Protein AF-A0A2T6VXT7-F1 (afdb_monomer)

InterPro domains:
  IPR003804 L-lactate permease [PF02652] (1-43)
  IPR003804 L-lactate permease [PTHR30003] (1-49)

pLDDT: mean 86.78, std 9.68, range [54.91, 97.38]

Radius of gyration: 18.2 Å; Cα contacts (8 Å, |Δi|>4): 19; chains: 1; bounding box: 49×16×38 Å

Secondary structure (DSSP, 8-state):
---HHHHHHHHHHTT-TT-HHHHHHHHHHHHHHHHHHHHHHHHHHHHH-TTTS----

Solvent-accessible surface area (backbone atoms only — not comparable to full-atom values): 3459 Å² total; per-residue (Å²): 139,86,54,71,68,63,43,50,53,53,23,53,74,73,73,41,66,92,46,46,66,58,55,48,53,51,52,49,55,54,52,52,52,50,50,53,53,50,51,53,51,50,51,47,43,61,72,76,38,62,84,80,49,83,80,84,124

Foldseek 3Di:
DDDLVVLQVVCVVVVNHPCSVVVVVVVVVVVVVVVVVVVVVVVCCVPVPVPVDDDDD

Structure (mmCIF, N/CA/C/O backbone):
data_AF-A0A2T6VXT7-F1
#
_entry.id   AF-A0A2T6VXT7-F1
#
loop_
_atom_site.group_PDB
_atom_site.id
_atom_site.type_symbol
_atom_site.label_atom_id
_atom_site.label_alt_id
_atom_site.label_comp_id
_atom_site.label_asym_id
_atom_site.label_entity_id
_atom_site.label_seq_id
_atom_site.pdbx_PDB_ins_code
_atom_site.Cartn_x
_atom_site.Cartn_y
_atom_site.Cartn_z
_atom_site.occupancy
_atom_site.B_iso_or_equiv
_atom_site.auth_seq_id
_atom_site.auth_comp_id
_atom_site.auth_asym_id
_atom_site.auth_atom_id
_atom_site.pdbx_PDB_model_num
ATOM 1 N N . MET A 1 1 ? -0.888 6.084 2.451 1.00 62.56 1 MET A N 1
ATOM 2 C CA . MET A 1 1 ? -0.856 6.435 3.887 1.00 62.56 1 MET A CA 1
ATOM 3 C C . MET A 1 1 ? -2.260 6.232 4.431 1.00 62.56 1 MET A C 1
ATOM 5 O O . MET A 1 1 ? -3.171 6.880 3.940 1.00 62.56 1 MET A O 1
ATOM 9 N N . ILE A 1 2 ? -2.454 5.274 5.337 1.00 78.75 2 ILE A N 1
ATOM 10 C CA . ILE A 1 2 ? -3.752 4.972 5.954 1.00 78.75 2 ILE A CA 1
ATOM 11 C C . ILE A 1 2 ? -3.540 5.087 7.458 1.00 78.75 2 ILE A C 1
ATOM 13 O O . ILE A 1 2 ? -2.784 4.299 8.022 1.00 78.75 2 ILE A O 1
ATOM 17 N N . SER A 1 3 ? -4.144 6.092 8.088 1.00 88.56 3 SER A N 1
ATOM 18 C CA . SER A 1 3 ? -4.073 6.261 9.536 1.00 88.56 3 SER A CA 1
ATOM 19 C C . SER A 1 3 ? -5.367 5.743 10.181 1.00 88.56 3 SER A C 1
ATOM 21 O O . SER A 1 3 ? -6.459 6.087 9.714 1.00 88.56 3 SER A O 1
ATOM 23 N N . PRO A 1 4 ? -5.288 4.923 11.248 1.00 82.38 4 PRO A N 1
ATOM 24 C CA . PRO A 1 4 ? -6.474 4.442 11.959 1.00 82.38 4 PRO A CA 1
ATOM 25 C C . PRO A 1 4 ? -7.353 5.588 12.472 1.00 82.38 4 PRO A C 1
ATOM 27 O O . PRO A 1 4 ? -8.575 5.482 12.436 1.00 82.38 4 PRO A O 1
ATOM 30 N N . GLN A 1 5 ? -6.746 6.720 12.861 1.00 90.12 5 GLN A N 1
ATOM 31 C CA . GLN A 1 5 ? -7.488 7.895 13.326 1.00 90.12 5 GLN A CA 1
ATOM 32 C C . GLN A 1 5 ? -8.361 8.501 12.218 1.00 90.12 5 GLN A C 1
ATOM 34 O O . GLN A 1 5 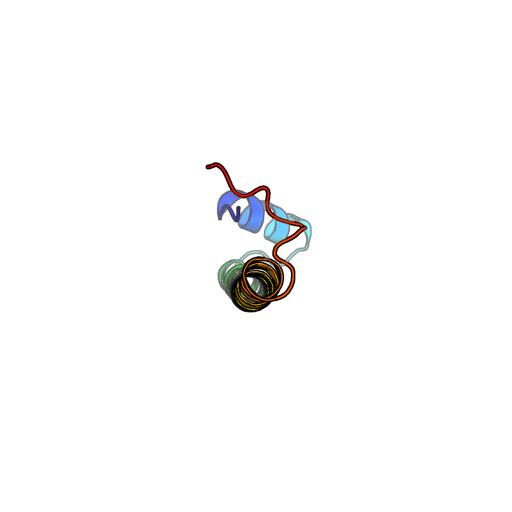? -9.515 8.843 12.461 1.00 90.12 5 GLN A O 1
ATOM 39 N N . SER A 1 6 ? -7.845 8.598 10.987 1.00 91.50 6 SER A N 1
ATOM 40 C CA . SER A 1 6 ? -8.624 9.112 9.854 1.00 91.50 6 SER A CA 1
ATOM 41 C C . SER A 1 6 ? -9.781 8.180 9.486 1.00 91.50 6 SER A C 1
ATOM 43 O O . SER A 1 6 ? -10.829 8.664 9.063 1.00 91.50 6 SER A O 1
ATOM 45 N N . ILE A 1 7 ? -9.612 6.861 9.649 1.00 90.69 7 ILE A N 1
ATOM 46 C CA . ILE A 1 7 ? -10.673 5.872 9.400 1.00 90.69 7 ILE A CA 1
ATOM 47 C C . ILE A 1 7 ? -11.765 5.964 10.464 1.00 90.69 7 ILE A C 1
ATOM 49 O O . ILE A 1 7 ? -12.940 5.944 10.104 1.00 90.69 7 ILE A O 1
ATOM 53 N N . ALA A 1 8 ? -11.400 6.100 11.740 1.00 90.62 8 ALA A N 1
ATOM 54 C CA . ALA A 1 8 ? -12.362 6.254 12.830 1.00 90.62 8 ALA A CA 1
ATOM 55 C C . ALA A 1 8 ? -13.242 7.503 12.632 1.00 90.62 8 ALA A C 1
ATOM 57 O O . ALA A 1 8 ? -14.468 7.422 12.717 1.00 90.62 8 ALA A O 1
ATOM 58 N N . ILE A 1 9 ? -12.636 8.638 12.255 1.00 92.00 9 ILE A N 1
ATOM 59 C CA . ILE A 1 9 ? -13.366 9.881 11.946 1.00 92.00 9 ILE A CA 1
ATOM 60 C C . ILE A 1 9 ? -14.306 9.682 10.747 1.00 92.00 9 ILE A C 1
ATOM 62 O O . ILE A 1 9 ? -15.473 10.070 10.810 1.00 92.00 9 ILE A O 1
ATOM 66 N N . ALA A 1 10 ? -13.831 9.043 9.672 1.00 92.00 10 ALA A N 1
ATOM 67 C CA . ALA A 1 10 ? -14.657 8.760 8.501 1.00 92.00 10 ALA A CA 1
ATOM 68 C C . ALA A 1 10 ? -15.834 7.831 8.842 1.00 92.00 10 ALA A C 1
ATOM 70 O O . ALA A 1 10 ? -16.961 8.122 8.450 1.00 92.00 10 ALA A O 1
ATOM 71 N N . CYS A 1 11 ? -15.603 6.761 9.614 1.00 91.94 11 CYS A N 1
ATOM 72 C CA . CYS A 1 11 ? -16.646 5.828 10.050 1.00 91.94 11 CYS A CA 1
ATOM 73 C C . CYS A 1 11 ? -17.701 6.516 10.922 1.00 91.94 11 CYS A C 1
ATOM 75 O O . CYS A 1 11 ? -18.892 6.269 10.737 1.00 91.94 11 CYS A O 1
ATOM 77 N N . ALA A 1 12 ? -17.287 7.403 11.832 1.00 91.38 12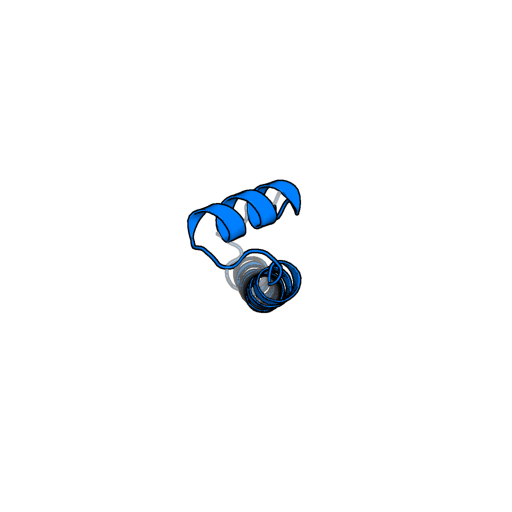 ALA A N 1
ATOM 78 C CA . ALA A 1 12 ? -18.204 8.202 12.639 1.00 91.38 12 ALA A CA 1
ATOM 79 C C . ALA A 1 12 ? -19.049 9.161 11.778 1.00 91.38 12 ALA A C 1
ATOM 81 O O . ALA A 1 12 ? -20.250 9.285 12.010 1.00 91.38 12 ALA A O 1
ATOM 82 N N . ALA A 1 13 ? -18.457 9.782 10.751 1.00 93.50 13 ALA A N 1
ATOM 83 C CA . ALA A 1 13 ? -19.146 10.721 9.862 1.00 93.50 13 ALA A CA 1
ATOM 84 C C . ALA A 1 13 ? -20.233 10.069 8.985 1.00 93.50 13 ALA A C 1
ATOM 86 O O . ALA A 1 13 ? -21.215 10.725 8.646 1.00 93.50 13 ALA A O 1
ATOM 87 N N . VAL A 1 14 ? -20.081 8.788 8.627 1.00 92.62 14 VAL A N 1
ATOM 88 C CA . VAL A 1 14 ? -21.039 8.056 7.770 1.00 92.62 14 VAL A CA 1
ATOM 89 C C . VAL A 1 14 ? -21.936 7.074 8.536 1.00 92.62 14 VAL A C 1
ATOM 91 O O . VAL A 1 14 ? -22.644 6.280 7.920 1.00 92.62 14 VAL A O 1
ATOM 94 N N . GLY A 1 15 ? -21.910 7.092 9.874 1.00 89.56 15 GLY A N 1
ATOM 95 C CA . GLY A 1 15 ? -22.743 6.211 10.707 1.00 89.56 15 GLY A CA 1
ATOM 96 C C . GLY A 1 15 ? -22.304 4.740 10.723 1.00 89.56 15 GLY A C 1
ATOM 97 O O . GLY A 1 15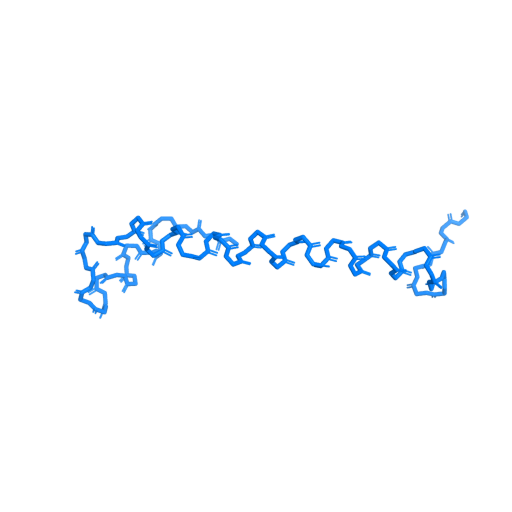 ? -23.099 3.861 11.043 1.00 89.56 15 GLY A O 1
ATOM 98 N N . LEU A 1 16 ? -21.041 4.459 10.391 1.00 89.69 16 LEU A N 1
ATOM 99 C CA . LEU A 1 16 ? -20.432 3.121 10.392 1.00 89.69 16 LEU A CA 1
ATOM 100 C C . LEU A 1 16 ? -19.514 2.891 11.609 1.00 89.69 16 LEU A C 1
ATOM 102 O O . LEU A 1 16 ? -18.583 2.083 11.549 1.00 89.69 16 LEU A O 1
ATOM 106 N N . ALA A 1 17 ? -19.747 3.606 12.713 1.00 85.62 17 ALA A N 1
ATOM 107 C CA . ALA A 1 17 ? -18.976 3.458 13.946 1.00 85.62 17 ALA A CA 1
ATOM 108 C C . ALA A 1 17 ? -18.938 1.985 14.407 1.00 85.62 17 ALA A C 1
ATOM 110 O O . ALA A 1 17 ? -19.954 1.290 14.399 1.00 85.62 17 ALA A O 1
ATOM 111 N N . GLY A 1 18 ? -17.750 1.491 14.768 1.00 86.12 18 GLY A N 1
ATOM 112 C CA . GLY A 1 18 ? -17.531 0.086 15.141 1.00 86.12 18 GLY A CA 1
ATOM 113 C C . GLY A 1 18 ? -17.239 -0.875 13.977 1.00 86.12 18 GLY A C 1
ATOM 114 O O . GLY A 1 18 ? -16.833 -2.007 14.230 1.00 86.12 18 GLY A O 1
ATOM 115 N N . LYS A 1 19 ? -17.357 -0.443 12.709 1.00 88.94 19 LYS A N 1
ATOM 116 C CA . LYS A 1 19 ? -16.946 -1.220 11.513 1.00 88.94 19 LYS A CA 1
ATOM 117 C C . LYS A 1 19 ? -15.623 -0.760 10.888 1.00 88.94 19 LYS A C 1
ATOM 119 O O . LYS A 1 19 ? -15.316 -1.058 9.735 1.00 88.94 19 LYS A O 1
ATOM 124 N N . GLU A 1 20 ? -14.802 -0.065 11.665 1.00 90.06 20 GLU A N 1
ATOM 125 C CA . GLU A 1 20 ? -13.519 0.508 11.233 1.00 90.06 20 GLU A CA 1
ATOM 126 C C . GLU A 1 20 ? -12.556 -0.552 10.677 1.00 90.06 20 GLU A C 1
ATOM 128 O O . GLU A 1 20 ? -11.886 -0.328 9.668 1.00 90.06 20 GLU A O 1
ATOM 133 N N . SER A 1 21 ? -12.525 -1.740 11.296 1.00 88.56 21 SER A N 1
ATOM 134 C CA . SER A 1 21 ? -11.675 -2.856 10.861 1.00 88.56 21 SER A CA 1
ATOM 135 C C . SER A 1 21 ? -12.068 -3.388 9.481 1.00 88.56 21 SER A C 1
ATOM 137 O O . SER A 1 21 ? -11.192 -3.715 8.678 1.00 88.56 21 SER A O 1
ATOM 139 N N . ASP A 1 22 ? -13.365 -3.442 9.178 1.00 89.56 22 ASP A N 1
ATOM 140 C CA . ASP A 1 22 ? -13.855 -3.910 7.880 1.00 89.56 22 ASP A CA 1
ATOM 141 C C . ASP A 1 22 ? -13.508 -2.908 6.776 1.00 89.56 22 ASP A C 1
ATOM 143 O O . ASP A 1 22 ? -13.029 -3.302 5.710 1.00 89.56 22 ASP A O 1
ATOM 147 N N . LEU A 1 23 ? -13.646 -1.607 7.059 1.00 88.62 23 LEU A N 1
ATOM 148 C CA . LEU A 1 23 ? -13.262 -0.546 6.126 1.00 88.62 23 LEU A CA 1
ATOM 149 C C . LEU A 1 23 ? -11.743 -0.506 5.890 1.00 88.62 23 LEU A C 1
ATOM 151 O O . LEU A 1 23 ? -11.282 -0.318 4.757 1.00 88.62 23 LEU A O 1
ATOM 155 N N . PHE A 1 24 ? -10.950 -0.743 6.937 1.00 89.94 24 PHE A N 1
ATOM 156 C CA . PHE A 1 24 ? -9.499 -0.867 6.821 1.00 89.94 24 PHE A CA 1
ATOM 157 C C . PHE A 1 24 ? -9.100 -2.068 5.954 1.00 89.94 24 PHE A C 1
ATOM 159 O O . PHE A 1 24 ? -8.349 -1.904 4.993 1.00 89.94 24 PHE A O 1
ATOM 166 N N . LYS A 1 25 ? -9.639 -3.263 6.235 1.00 89.69 25 LYS A N 1
ATOM 167 C CA . LYS A 1 25 ? -9.364 -4.484 5.453 1.00 89.69 25 LYS A CA 1
ATOM 168 C C . LYS A 1 25 ? -9.773 -4.330 3.992 1.00 89.69 25 LYS A C 1
ATOM 170 O O . LYS A 1 25 ? -9.035 -4.765 3.108 1.00 89.69 25 LYS A O 1
ATOM 175 N N . PHE A 1 26 ? -10.912 -3.684 3.745 1.00 89.69 26 PHE A N 1
ATOM 176 C CA . PHE A 1 26 ? -11.351 -3.329 2.403 1.00 89.69 26 PHE A CA 1
ATOM 177 C C . PHE A 1 26 ? -10.279 -2.487 1.704 1.00 89.69 26 PHE A C 1
ATOM 179 O O . PHE A 1 26 ? -9.726 -2.916 0.696 1.00 89.69 26 PHE A O 1
ATOM 186 N N . THR A 1 27 ? -9.896 -1.351 2.287 1.00 91.00 27 THR A N 1
ATOM 187 C CA . THR A 1 27 ? -8.937 -0.411 1.682 1.00 91.00 27 THR A CA 1
ATOM 188 C C . THR A 1 27 ? -7.556 -1.040 1.455 1.00 91.00 27 THR A C 1
ATOM 190 O O . THR A 1 27 ?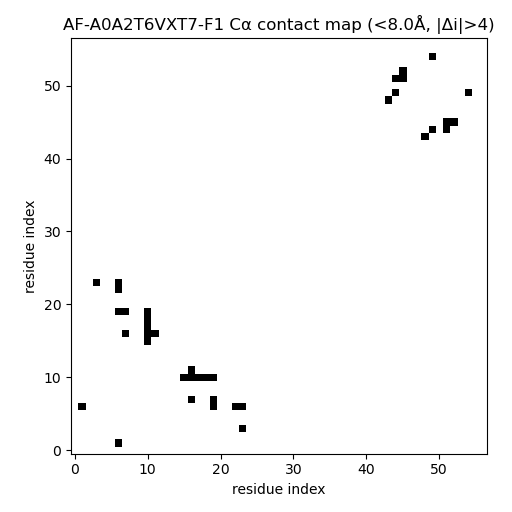 -6.965 -0.876 0.386 1.00 91.00 27 THR A O 1
ATOM 193 N N . VAL A 1 28 ? -7.047 -1.808 2.425 1.00 92.50 28 VAL A N 1
ATOM 194 C CA . VAL A 1 28 ? -5.741 -2.482 2.329 1.00 92.50 28 VAL A CA 1
ATOM 195 C C . VAL A 1 28 ? -5.713 -3.486 1.181 1.00 92.50 28 VAL A C 1
ATOM 197 O O . VAL A 1 28 ? -4.735 -3.520 0.434 1.00 92.50 28 VAL A O 1
ATOM 200 N N . LYS A 1 29 ? -6.786 -4.264 0.988 1.00 90.56 29 LYS A N 1
ATOM 201 C CA . LYS A 1 29 ? -6.868 -5.248 -0.100 1.00 90.56 29 LYS A CA 1
ATOM 202 C C . LYS A 1 29 ? -6.668 -4.589 -1.467 1.00 90.56 29 LYS A C 1
ATOM 204 O O . LYS A 1 29 ? -5.842 -5.057 -2.248 1.00 90.56 29 LYS A O 1
ATOM 209 N N . TYR A 1 30 ? -7.377 -3.495 -1.744 1.00 93.81 30 TYR A N 1
ATOM 210 C CA . TYR A 1 30 ? -7.222 -2.775 -3.013 1.00 93.81 30 TYR A CA 1
ATOM 211 C C . TYR A 1 30 ? -5.862 -2.088 -3.125 1.00 93.81 30 TYR A C 1
ATOM 213 O O . TYR A 1 30 ? -5.252 -2.128 -4.191 1.00 93.81 30 TYR A O 1
ATOM 221 N N . SER A 1 31 ? -5.350 -1.516 -2.030 1.00 92.75 31 SER A N 1
ATOM 222 C CA . SER A 1 31 ? -4.027 -0.886 -2.023 1.00 92.75 31 SER A CA 1
ATOM 223 C C . SER A 1 31 ? -2.912 -1.876 -2.369 1.00 92.75 31 SER A C 1
ATOM 225 O O . SER A 1 31 ? -2.005 -1.515 -3.113 1.00 92.75 31 SER A O 1
ATOM 227 N N . LEU A 1 32 ? -2.962 -3.112 -1.858 1.00 95.06 32 LEU A N 1
ATOM 228 C CA . LEU A 1 32 ? -1.955 -4.137 -2.156 1.00 95.06 32 LEU A CA 1
ATOM 229 C C . LEU A 1 32 ? -1.999 -4.575 -3.621 1.00 95.06 32 LEU A C 1
ATOM 231 O O . LEU A 1 32 ? -0.955 -4.678 -4.261 1.00 95.06 32 LEU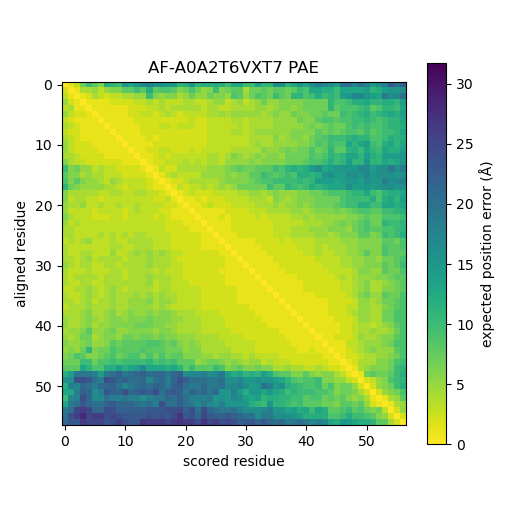 A O 1
ATOM 235 N N . ILE A 1 33 ? -3.202 -4.783 -4.162 1.00 96.19 33 ILE A N 1
ATOM 236 C CA . ILE A 1 33 ? -3.387 -5.118 -5.579 1.00 96.19 33 ILE A CA 1
ATOM 237 C C . ILE A 1 33 ? -2.843 -3.990 -6.460 1.00 96.19 33 ILE A C 1
ATOM 239 O O . ILE A 1 33 ? -2.095 -4.247 -7.401 1.00 96.19 33 ILE A O 1
ATOM 243 N N . PHE A 1 34 ? -3.169 -2.739 -6.132 1.00 96.00 34 PHE A N 1
ATOM 244 C CA . PHE A 1 34 ? -2.693 -1.581 -6.879 1.00 96.00 34 PHE A CA 1
ATOM 245 C C . PHE A 1 34 ? -1.164 -1.464 -6.851 1.00 96.00 34 PHE A C 1
ATOM 247 O O . PHE A 1 34 ? -0.547 -1.279 -7.897 1.00 96.00 34 PHE A O 1
ATOM 254 N N . VAL A 1 35 ? -0.540 -1.638 -5.681 1.00 95.81 35 VAL A N 1
ATOM 255 C CA . VAL A 1 35 ? 0.926 -1.640 -5.548 1.00 95.81 35 VAL A CA 1
ATOM 256 C C . VAL A 1 35 ? 1.563 -2.749 -6.382 1.00 95.81 35 VAL A C 1
ATOM 258 O O . VAL A 1 35 ? 2.554 -2.490 -7.060 1.00 95.81 35 VAL A O 1
ATOM 261 N N . ALA A 1 36 ? 0.998 -3.958 -6.380 1.00 97.00 36 ALA A N 1
ATOM 262 C CA . ALA A 1 36 ? 1.516 -5.063 -7.182 1.00 97.00 36 ALA A CA 1
ATOM 263 C C . ALA A 1 36 ? 1.453 -4.755 -8.687 1.00 97.00 36 ALA A C 1
ATOM 265 O O . ALA A 1 36 ? 2.443 -4.941 -9.393 1.00 97.00 36 ALA A O 1
ATOM 266 N N . ILE A 1 37 ? 0.323 -4.223 -9.167 1.00 97.38 37 ILE A N 1
ATOM 267 C CA . ILE A 1 37 ? 0.156 -3.818 -10.571 1.00 97.38 37 ILE A CA 1
ATOM 268 C C . ILE A 1 37 ? 1.163 -2.725 -10.933 1.00 97.38 37 ILE A C 1
ATOM 270 O O . ILE A 1 37 ? 1.877 -2.855 -11.924 1.00 97.38 37 ILE A O 1
ATOM 274 N N . MET A 1 38 ? 1.261 -1.672 -10.121 1.00 96.38 38 MET A N 1
ATOM 275 C CA . MET A 1 38 ? 2.200 -0.578 -10.367 1.00 96.38 38 MET A CA 1
ATOM 276 C C . MET A 1 38 ? 3.653 -1.052 -10.339 1.00 96.38 38 MET A C 1
ATOM 278 O O . MET A 1 38 ? 4.442 -0.601 -11.161 1.00 96.38 38 MET A O 1
ATOM 282 N N . GLY A 1 39 ? 4.004 -1.990 -9.455 1.00 94.81 39 GLY A N 1
ATOM 283 C CA . GLY A 1 39 ? 5.323 -2.620 -9.439 1.00 94.81 39 GLY A CA 1
ATOM 284 C C . GLY A 1 39 ? 5.644 -3.304 -10.767 1.00 94.81 39 GLY A C 1
ATOM 285 O O . GLY A 1 39 ? 6.686 -3.033 -11.356 1.00 94.81 39 GLY A O 1
ATOM 286 N N . VAL A 1 40 ? 4.715 -4.113 -11.289 1.00 95.75 40 VAL A N 1
ATOM 287 C CA . VAL A 1 40 ? 4.871 -4.775 -12.596 1.00 95.75 40 VAL A CA 1
ATOM 288 C C . VAL A 1 40 ? 4.987 -3.757 -13.729 1.00 95.75 40 VAL A C 1
ATOM 290 O O . VAL A 1 40 ? 5.869 -3.886 -14.574 1.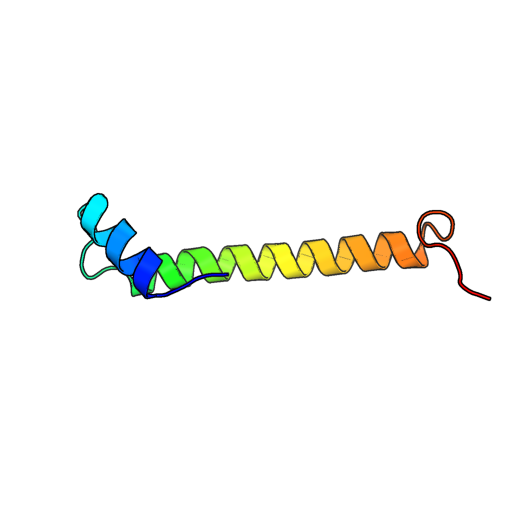00 95.75 40 VAL A O 1
ATOM 293 N N . VAL A 1 41 ? 4.134 -2.731 -13.740 1.00 94.06 41 VAL A N 1
ATOM 294 C CA . VAL A 1 41 ? 4.150 -1.680 -14.768 1.00 94.06 41 VAL A CA 1
ATOM 295 C C . VAL A 1 41 ? 5.476 -0.921 -14.754 1.00 94.06 41 VAL A C 1
ATOM 297 O O . VAL A 1 41 ? 6.078 -0.732 -15.807 1.00 94.06 41 VAL A O 1
ATOM 300 N N . ILE A 1 42 ? 5.967 -0.526 -13.578 1.00 92.12 42 ILE A N 1
ATOM 301 C CA . ILE A 1 42 ? 7.237 0.198 -13.448 1.00 92.12 42 ILE A CA 1
ATOM 302 C C . ILE A 1 42 ? 8.409 -0.692 -13.870 1.00 92.12 42 ILE A C 1
ATOM 304 O O . ILE A 1 42 ? 9.277 -0.228 -14.606 1.00 92.12 42 ILE A O 1
ATOM 308 N N . SER A 1 43 ? 8.426 -1.970 -13.476 1.00 90.19 43 SER A N 1
ATOM 309 C CA . SER A 1 43 ? 9.443 -2.916 -13.948 1.00 90.19 43 S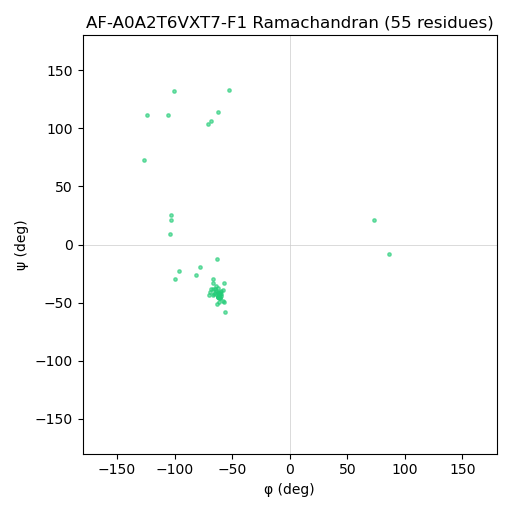ER A CA 1
ATOM 310 C C . SER A 1 43 ? 9.397 -3.084 -15.468 1.00 90.19 43 SER A C 1
ATOM 312 O O . SER A 1 43 ? 10.439 -3.063 -16.116 1.00 90.19 43 SER A O 1
ATOM 314 N N . ALA A 1 44 ? 8.205 -3.194 -16.057 1.00 91.00 44 ALA A N 1
ATOM 315 C CA . ALA A 1 44 ? 8.049 -3.280 -17.504 1.00 91.00 44 ALA A CA 1
ATOM 316 C C . ALA A 1 44 ? 8.571 -2.017 -18.204 1.00 91.00 44 ALA A C 1
ATOM 318 O O . ALA A 1 44 ? 9.323 -2.136 -19.164 1.00 91.00 44 ALA A O 1
ATOM 319 N N . ILE A 1 45 ? 8.253 -0.820 -17.701 1.00 88.38 45 ILE A N 1
ATOM 320 C CA . ILE A 1 45 ? 8.787 0.440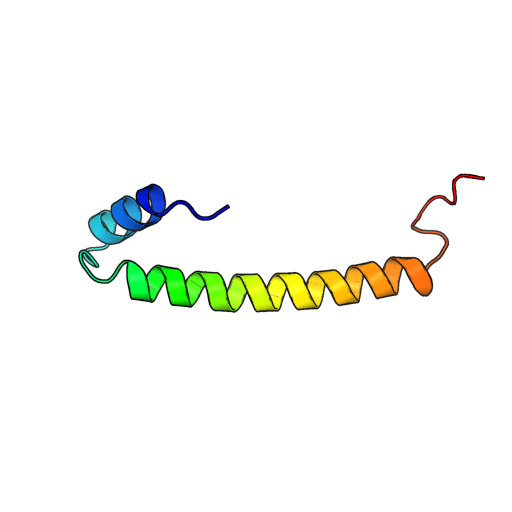 -18.241 1.00 88.38 45 ILE A CA 1
ATOM 321 C C . ILE A 1 45 ? 10.319 0.462 -18.136 1.00 88.38 45 ILE A C 1
ATOM 323 O O . ILE A 1 45 ? 10.983 0.769 -19.121 1.00 88.38 45 ILE A O 1
ATOM 327 N N . ALA A 1 46 ? 10.882 0.079 -16.988 1.00 85.38 46 ALA A N 1
ATOM 328 C CA . ALA A 1 46 ? 12.326 0.101 -16.753 1.00 85.38 46 ALA A CA 1
ATOM 329 C C . ALA A 1 46 ? 13.117 -0.857 -17.665 1.00 85.38 46 ALA A C 1
ATOM 331 O O . ALA A 1 46 ? 14.228 -0.521 -18.068 1.00 85.38 46 ALA A O 1
ATOM 332 N N . TYR A 1 47 ? 12.569 -2.035 -17.990 1.00 84.31 47 TYR A N 1
ATOM 333 C CA . TYR A 1 47 ? 13.276 -3.048 -18.787 1.00 84.31 47 TYR A CA 1
ATOM 334 C C . TYR A 1 47 ? 12.890 -3.074 -20.271 1.00 84.31 47 TYR A C 1
ATOM 336 O O . TYR A 1 47 ? 13.718 -3.450 -21.097 1.00 84.31 47 TYR A O 1
ATOM 344 N N . LEU A 1 48 ? 11.657 -2.701 -20.625 1.00 84.75 48 LEU A N 1
ATOM 345 C CA . LEU A 1 48 ? 11.170 -2.736 -22.011 1.00 84.75 48 LEU A CA 1
ATOM 346 C C . LEU A 1 48 ? 11.293 -1.384 -22.718 1.00 84.75 48 LEU A C 1
ATOM 348 O O . LEU A 1 48 ? 11.339 -1.359 -23.945 1.00 84.75 48 LEU A O 1
ATOM 352 N N . ILE A 1 49 ? 11.351 -0.273 -21.974 1.00 76.88 49 ILE A N 1
ATOM 353 C CA . ILE A 1 49 ? 11.462 1.079 -22.537 1.00 76.88 49 ILE A CA 1
ATOM 354 C C . ILE A 1 49 ? 12.669 1.801 -21.912 1.00 76.88 49 ILE A C 1
ATOM 356 O O . ILE A 1 49 ? 12.509 2.718 -21.101 1.00 76.88 49 ILE A O 1
ATOM 360 N N . PRO A 1 50 ? 13.900 1.412 -22.294 1.00 65.81 50 PRO A N 1
ATOM 361 C CA . PRO A 1 50 ? 15.129 1.955 -21.712 1.00 65.81 50 PRO A CA 1
ATOM 362 C C . PRO A 1 50 ? 15.329 3.464 -21.953 1.00 65.81 50 PRO A C 1
ATOM 364 O O . PRO A 1 50 ? 16.172 4.066 -21.301 1.00 65.81 50 PRO A O 1
ATOM 367 N N . GLU A 1 51 ? 14.558 4.094 -22.847 1.00 69.06 51 GLU A N 1
ATOM 368 C CA . GLU A 1 51 ? 14.595 5.547 -23.090 1.00 69.06 51 GLU A CA 1
ATOM 369 C C . GLU A 1 51 ? 13.862 6.386 -22.028 1.00 69.06 51 GLU A C 1
ATOM 371 O O . GLU A 1 51 ? 14.118 7.582 -21.913 1.00 69.06 51 GLU A O 1
ATOM 376 N N . VAL A 1 52 ? 12.953 5.793 -21.245 1.00 71.94 52 VAL A N 1
ATOM 377 C CA . VAL A 1 52 ? 12.164 6.534 -20.238 1.00 71.94 52 VAL A CA 1
ATOM 378 C C . VAL A 1 52 ? 12.951 6.738 -18.943 1.00 71.94 52 VAL A C 1
ATOM 380 O O . VAL A 1 52 ? 12.710 7.700 -18.213 1.00 71.94 52 VAL A O 1
ATOM 383 N N . VAL A 1 53 ? 13.905 5.851 -18.655 1.00 72.62 53 VAL A N 1
ATOM 384 C CA . VAL A 1 53 ? 14.752 5.930 -17.463 1.00 72.62 53 VAL A CA 1
ATOM 385 C C . VAL A 1 53 ? 16.148 6.385 -17.892 1.00 72.62 53 VAL A C 1
ATOM 387 O O . VAL A 1 53 ? 16.848 5.622 -18.555 1.00 72.62 53 VAL A O 1
ATOM 390 N N . PRO A 1 54 ? 16.589 7.603 -17.529 1.00 71.25 54 PRO A N 1
ATOM 391 C CA . PRO A 1 54 ? 17.923 8.067 -17.882 1.00 71.25 54 PRO A CA 1
ATOM 392 C C . PRO A 1 54 ? 18.971 7.155 -17.237 1.00 71.25 54 PRO A C 1
ATOM 394 O O . PRO A 1 54 ? 19.095 7.089 -16.014 1.00 71.25 54 PRO A O 1
ATOM 397 N N . ALA A 1 55 ? 19.719 6.434 -18.071 1.00 66.75 55 ALA A N 1
ATOM 398 C CA . ALA A 1 55 ? 20.847 5.636 -17.622 1.00 66.75 55 ALA A CA 1
ATOM 399 C C . ALA A 1 55 ? 21.960 6.583 -17.155 1.00 66.75 55 ALA A C 1
ATOM 401 O O . ALA A 1 55 ? 22.615 7.239 -17.966 1.00 66.75 55 ALA A O 1
ATOM 402 N N . ILE A 1 56 ? 22.157 6.673 -15.840 1.00 67.62 56 ILE A N 1
ATOM 403 C CA . ILE A 1 56 ? 23.315 7.353 -15.260 1.00 67.62 56 ILE A CA 1
ATOM 404 C C . ILE A 1 56 ? 24.526 6.460 -15.558 1.00 67.62 56 ILE A C 1
ATOM 406 O O . ILE A 1 56 ? 24.667 5.393 -14.961 1.00 67.62 56 ILE A O 1
ATOM 410 N N . LYS A 1 57 ? 25.334 6.857 -16.544 1.00 54.91 57 LYS A N 1
ATOM 411 C CA . LYS A 1 57 ? 26.702 6.352 -16.716 1.00 54.91 57 LYS A CA 1
ATOM 412 C C . LYS A 1 57 ? 27.629 7.012 -15.708 1.00 54.91 57 LYS A C 1
ATOM 414 O O . LYS A 1 57 ? 27.450 8.228 -15.476 1.00 54.91 57 LYS A O 1
#

Me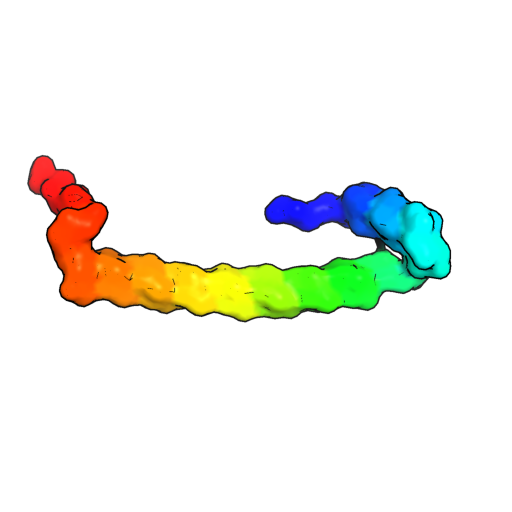an predicted aligned error: 6.61 Å

Organism: Helicobacter pylori (NCBI:txid210)

Sequence (57 aa):
MISPQSIAIACAAVGLAGKESDLFKFTVKYSLIFVAIMGVVISAIAYLIPEVVPAIK